Protein AF-A0AAW2VMJ9-F1 (afdb_monomer_lite)

Radius of gyration: 13.78 Å; chains: 1; bounding box: 31×36×34 Å

Foldseek 3Di:
DPPPQDQDDDDLPFAWEWEWDFDLFKTKIFIDTPNHTNDIDIDTDDPVLSPDDPLSRRVVSVVVSCVVCVVSNPPHDYHYDYPDPVNVPDDD

InterPro domains:
  IPR041577 Reverse transcriptase/retrotransposon-derived protein, RNase H-like domain [PF17919] (2-80)
  IPR043502 DNA/RNA polymerase superfamily [SSF56672] (2-91)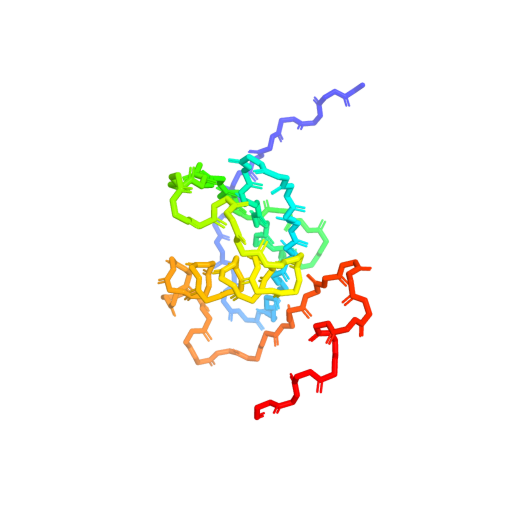
  IPR051320 Viral Replication and Maturation Polyprotein [PTHR33064] (1-90)

Organism: Sesamum radiatum (NCBI:txid300843)

Sequence (92 aa):
MVTDLVLALPDMSKPFAVEIDASDFVLGGVLMRDGHPESFESMKLKDVERRYSVHEKELLTVVDCLRLWWHYLLGSPFMVKTDNTAVSHFMT

pLDDT: mean 78.47, std 14.05, range [32.06, 90.12]

Structure (mmCIF, N/CA/C/O backbone):
data_AF-A0AAW2VMJ9-F1
#
_entry.id   AF-A0AAW2VMJ9-F1
#
loop_
_atom_site.group_PDB
_atom_site.id
_atom_site.type_symbol
_atom_site.label_atom_id
_atom_site.label_alt_id
_atom_site.label_comp_id
_atom_site.label_asym_id
_atom_site.label_entity_id
_atom_site.label_seq_id
_atom_site.pdbx_PDB_ins_code
_atom_site.Cartn_x
_atom_site.C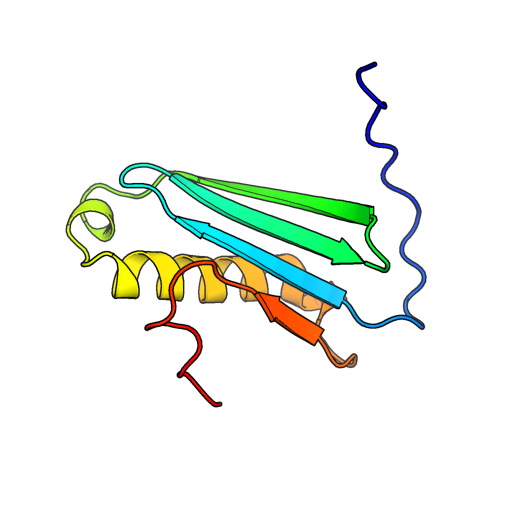artn_y
_atom_site.Cartn_z
_atom_site.occupancy
_atom_site.B_iso_or_equiv
_atom_site.auth_seq_id
_atom_site.auth_comp_id
_atom_site.auth_asym_id
_atom_site.auth_atom_id
_atom_site.pdbx_PDB_model_num
ATOM 1 N N . MET A 1 1 ? 14.042 19.007 2.024 1.00 32.06 1 MET A N 1
ATOM 2 C CA . MET A 1 1 ? 13.852 19.012 0.562 1.00 32.06 1 MET A CA 1
ATOM 3 C C . MET A 1 1 ? 12.573 18.232 0.307 1.00 32.06 1 MET A C 1
ATOM 5 O O . MET A 1 1 ? 12.598 17.021 0.460 1.00 32.06 1 MET A O 1
ATOM 9 N N . VAL A 1 2 ? 11.445 18.905 0.081 1.00 38.12 2 VAL A N 1
ATOM 10 C CA . VAL A 1 2 ? 10.208 18.233 -0.345 1.00 38.12 2 VAL A CA 1
ATOM 11 C C . VAL A 1 2 ? 10.317 18.140 -1.859 1.00 38.12 2 VAL A C 1
ATOM 13 O O . VAL A 1 2 ? 10.302 19.164 -2.531 1.00 38.12 2 VAL A O 1
ATOM 16 N N . THR A 1 3 ? 10.589 16.948 -2.379 1.00 42.22 3 THR A N 1
ATOM 17 C CA . THR A 1 3 ? 10.556 16.697 -3.820 1.00 42.22 3 THR A CA 1
ATOM 18 C C . THR A 1 3 ? 9.099 16.638 -4.237 1.00 42.22 3 THR A C 1
ATOM 20 O O . THR A 1 3 ? 8.377 15.742 -3.801 1.00 42.22 3 THR A O 1
ATOM 23 N N . ASP A 1 4 ? 8.669 17.614 -5.033 1.00 50.00 4 ASP A N 1
ATOM 24 C CA . ASP A 1 4 ? 7.347 17.611 -5.645 1.00 50.00 4 ASP A CA 1
ATOM 25 C C . ASP A 1 4 ? 7.144 16.307 -6.414 1.00 50.00 4 ASP A C 1
ATOM 27 O O . ASP A 1 4 ? 7.977 15.884 -7.222 1.00 50.00 4 ASP A O 1
ATOM 31 N N . LEU A 1 5 ? 6.039 15.639 -6.106 1.00 51.81 5 LEU A N 1
ATOM 32 C CA . LEU A 1 5 ? 5.734 14.319 -6.614 1.00 51.81 5 LEU A CA 1
ATOM 33 C C . LEU A 1 5 ? 5.146 14.460 -8.018 1.00 51.81 5 LEU A C 1
ATOM 35 O O . LEU A 1 5 ? 3.937 14.554 -8.213 1.00 51.81 5 LEU A O 1
ATOM 39 N N . VAL A 1 6 ? 6.029 14.569 -9.007 1.00 55.88 6 VAL A N 1
ATOM 40 C CA . VAL A 1 6 ? 5.632 14.613 -10.413 1.00 55.88 6 VAL A CA 1
ATOM 41 C C . VAL A 1 6 ? 5.135 13.218 -10.799 1.00 55.88 6 VAL A C 1
ATOM 43 O O . VAL A 1 6 ? 5.926 12.278 -10.901 1.00 55.88 6 VAL A O 1
ATOM 46 N N . LEU A 1 7 ? 3.820 13.081 -11.003 1.00 57.84 7 LEU A N 1
ATOM 47 C CA . LEU A 1 7 ? 3.229 11.912 -11.656 1.00 57.84 7 LEU A CA 1
ATOM 48 C C . LEU A 1 7 ? 3.725 11.879 -13.109 1.00 57.84 7 LEU A C 1
ATOM 50 O O . LEU A 1 7 ? 3.200 12.575 -13.980 1.00 57.84 7 LEU A O 1
ATOM 54 N N . ALA A 1 8 ? 4.789 11.119 -13.361 1.00 60.72 8 ALA A N 1
ATOM 55 C CA . ALA A 1 8 ? 5.267 10.847 -14.708 1.00 60.72 8 ALA A CA 1
ATOM 56 C C . ALA A 1 8 ? 4.262 9.953 -15.456 1.00 60.72 8 ALA A C 1
ATOM 58 O O . ALA A 1 8 ? 3.563 9.145 -14.845 1.00 60.72 8 ALA A O 1
ATOM 59 N N . LEU A 1 9 ? 4.188 10.093 -16.786 1.00 63.09 9 LEU A N 1
ATOM 60 C CA . LEU A 1 9 ? 3.366 9.205 -17.608 1.00 63.09 9 LEU A CA 1
ATOM 61 C C . LEU A 1 9 ? 3.886 7.763 -17.491 1.00 63.09 9 LEU A C 1
ATOM 63 O O . LEU A 1 9 ? 5.087 7.544 -17.682 1.00 63.09 9 LEU A O 1
ATOM 67 N N . PRO A 1 10 ? 3.009 6.788 -17.211 1.00 62.41 10 PRO A N 1
ATOM 68 C CA . PRO A 1 10 ? 3.452 5.443 -16.915 1.00 62.41 10 PRO A CA 1
ATOM 69 C C . PRO A 1 10 ? 3.967 4.710 -18.167 1.00 62.41 10 PRO A C 1
ATOM 71 O O . PRO A 1 10 ? 3.207 4.349 -19.062 1.00 62.41 10 PRO A O 1
ATOM 74 N N . ASP A 1 11 ? 5.275 4.436 -18.210 1.00 69.25 11 ASP A N 1
ATOM 75 C CA . ASP A 1 11 ? 5.883 3.452 -19.114 1.00 69.25 11 ASP A CA 1
ATOM 76 C C . ASP A 1 11 ? 5.448 2.024 -18.738 1.00 69.25 11 ASP A C 1
ATOM 78 O O . ASP A 1 11 ? 5.908 1.468 -17.739 1.00 69.25 11 ASP A O 1
ATOM 82 N N . MET A 1 12 ? 4.562 1.439 -19.542 1.00 71.19 12 MET A N 1
ATOM 83 C CA . MET A 1 12 ? 3.960 0.120 -19.312 1.00 71.19 12 MET A CA 1
ATOM 84 C C . MET A 1 12 ? 4.925 -1.062 -19.522 1.00 71.19 12 MET A C 1
ATOM 86 O O . MET A 1 12 ? 4.524 -2.208 -19.333 1.00 71.19 12 MET A O 1
ATOM 90 N N . SER A 1 13 ? 6.183 -0.822 -19.913 1.00 76.50 13 SER A N 1
ATOM 91 C CA . SER A 1 13 ? 7.180 -1.885 -20.114 1.00 76.50 13 SER A CA 1
ATOM 92 C C . SER A 1 13 ? 7.811 -2.410 -18.818 1.00 76.50 13 SER A C 1
ATOM 94 O O . SER A 1 13 ? 8.458 -3.460 -18.830 1.00 76.50 13 SER A O 1
ATOM 96 N N . LYS A 1 14 ? 7.632 -1.703 -17.695 1.00 80.50 14 LYS A N 1
ATOM 97 C CA . LYS A 1 14 ? 8.241 -2.037 -16.400 1.00 80.50 14 LYS A CA 1
ATOM 98 C C . LYS A 1 14 ? 7.228 -2.665 -15.431 1.00 80.50 14 LYS A C 1
ATOM 100 O O . LYS A 1 14 ? 6.052 -2.297 -15.460 1.00 80.50 14 LYS A O 1
ATOM 105 N N . PRO A 1 15 ? 7.672 -3.574 -14.541 1.00 83.44 15 PRO A N 1
ATOM 106 C CA . PRO A 1 15 ? 6.802 -4.161 -13.531 1.00 83.44 15 PRO A CA 1
ATOM 107 C C . PRO A 1 15 ? 6.399 -3.120 -12.486 1.00 83.44 15 PRO A C 1
ATOM 109 O O . PRO A 1 15 ? 7.174 -2.226 -12.136 1.00 83.44 15 PRO A O 1
ATOM 112 N N . PHE A 1 16 ? 5.190 -3.274 -11.961 1.00 87.88 16 PHE A N 1
ATOM 113 C CA . PHE A 1 16 ? 4.691 -2.457 -10.862 1.00 87.88 16 PHE A CA 1
ATOM 114 C C . PHE A 1 16 ? 4.965 -3.126 -9.516 1.00 87.88 16 PHE A C 1
ATOM 116 O O . PHE A 1 16 ? 5.013 -4.351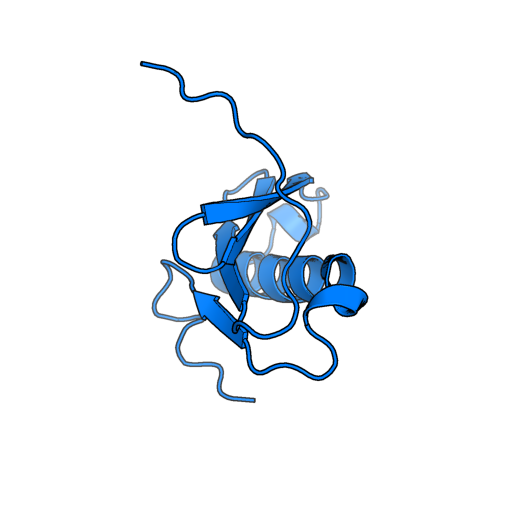 -9.402 1.00 87.88 16 PHE A O 1
ATOM 123 N N . ALA A 1 17 ? 5.089 -2.320 -8.472 1.00 89.19 17 ALA A N 1
ATOM 124 C CA . ALA A 1 17 ? 5.032 -2.768 -7.095 1.00 89.19 17 ALA A CA 1
ATOM 125 C C . ALA A 1 17 ? 3.891 -2.045 -6.380 1.00 89.19 17 ALA A C 1
ATOM 127 O O . ALA A 1 17 ? 3.679 -0.858 -6.584 1.00 89.19 17 ALA A O 1
ATOM 128 N N . VAL A 1 18 ? 3.145 -2.761 -5.555 1.00 89.44 18 VAL A N 1
ATOM 129 C CA . VAL A 1 18 ? 2.077 -2.211 -4.728 1.00 89.44 18 VAL A CA 1
ATOM 130 C C . VAL A 1 18 ? 2.537 -2.330 -3.287 1.00 89.44 18 VAL A C 1
ATOM 132 O O . VAL A 1 18 ? 2.622 -3.435 -2.762 1.00 89.44 18 VAL A O 1
ATOM 135 N N . GLU A 1 19 ? 2.886 -1.209 -2.670 1.00 89.44 19 GLU A N 1
ATOM 136 C CA . GLU A 1 19 ? 3.243 -1.135 -1.254 1.00 89.44 19 GLU A CA 1
ATOM 137 C C . GLU A 1 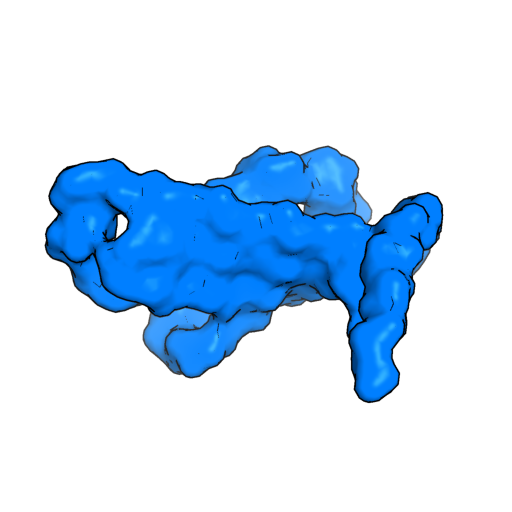19 ? 1.989 -0.806 -0.456 1.00 89.44 19 GLU A C 1
ATOM 139 O O . GLU A 1 19 ? 1.358 0.215 -0.706 1.00 89.44 19 GLU A O 1
ATOM 144 N N . ILE A 1 20 ? 1.599 -1.687 0.463 1.00 88.81 20 ILE A N 1
ATOM 145 C CA . ILE A 1 20 ? 0.422 -1.496 1.309 1.00 88.81 20 ILE A CA 1
ATOM 146 C C . ILE A 1 20 ? 0.818 -1.234 2.757 1.00 88.81 20 ILE A C 1
ATOM 148 O O . ILE A 1 20 ? 1.772 -1.822 3.264 1.00 88.81 20 ILE A O 1
ATOM 152 N N . ASP A 1 21 ? 0.031 -0.388 3.409 1.00 83.56 21 ASP A N 1
ATOM 153 C CA . ASP A 1 21 ? 0.085 -0.116 4.840 1.00 83.56 21 ASP A CA 1
ATOM 154 C C . ASP A 1 21 ? -1.348 -0.070 5.388 1.00 83.56 21 ASP A C 1
ATOM 156 O O . ASP A 1 21 ? -2.281 0.405 4.732 1.00 83.56 21 ASP A O 1
ATOM 160 N N . ALA A 1 22 ? -1.557 -0.594 6.588 1.00 82.44 22 ALA A N 1
ATOM 161 C CA . ALA A 1 22 ? -2.856 -0.593 7.237 1.00 82.44 22 ALA A CA 1
ATOM 162 C C . ALA A 1 22 ? -2.721 -0.101 8.673 1.00 82.44 22 ALA A C 1
ATOM 164 O O . ALA A 1 22 ? -2.011 -0.667 9.498 1.00 82.44 22 ALA A O 1
ATOM 165 N N . SER A 1 23 ? -3.495 0.928 8.998 1.00 82.19 23 SER A N 1
ATOM 166 C CA . SER A 1 23 ? -3.657 1.408 10.366 1.00 82.19 23 SER A CA 1
ATOM 167 C C . SER A 1 23 ? -5.037 1.042 10.908 1.00 82.19 23 SER A C 1
ATOM 169 O O . SER A 1 23 ? -5.925 0.574 10.191 1.00 82.19 23 SER A O 1
ATOM 171 N N . ASP A 1 24 ? -5.279 1.343 12.182 1.00 79.19 24 ASP A N 1
ATOM 172 C CA . ASP A 1 24 ? -6.587 1.116 12.797 1.00 79.19 24 ASP A CA 1
ATOM 173 C C . ASP A 1 24 ? -7.731 1.946 12.198 1.00 79.19 24 ASP A C 1
ATOM 175 O O . ASP A 1 24 ? -8.903 1.625 12.417 1.00 79.19 24 ASP A O 1
ATOM 179 N N . PHE A 1 25 ? -7.415 2.994 11.434 1.00 76.44 25 PHE A N 1
ATOM 180 C CA . PHE A 1 25 ? -8.398 3.955 10.929 1.00 76.44 25 PHE A CA 1
ATOM 181 C C . PHE A 1 25 ? -8.385 4.126 9.411 1.00 76.44 25 PHE A C 1
ATOM 183 O O . PHE A 1 25 ? -9.418 4.487 8.836 1.00 76.44 25 PHE A O 1
ATOM 190 N N . VAL A 1 26 ? -7.233 3.913 8.782 1.00 83.62 26 VAL A N 1
ATOM 191 C CA . VAL A 1 26 ? -6.979 4.191 7.367 1.00 83.62 26 VAL A CA 1
ATOM 192 C C . VAL A 1 26 ? -6.190 3.037 6.766 1.00 83.62 26 VAL A C 1
ATOM 194 O O . VAL A 1 26 ? -5.218 2.575 7.363 1.00 83.62 26 VAL A O 1
ATOM 197 N N . LEU A 1 27 ? -6.612 2.613 5.582 1.00 85.94 27 LEU A N 1
ATOM 198 C CA . LEU A 1 27 ? -5.872 1.739 4.686 1.00 85.94 27 LEU A CA 1
ATOM 199 C C . LEU A 1 27 ? -5.124 2.608 3.682 1.00 85.94 27 LEU A C 1
ATOM 201 O O . LEU A 1 27 ? -5.695 3.572 3.172 1.00 85.94 27 LEU A O 1
ATOM 205 N N . GLY A 1 28 ? -3.868 2.287 3.414 1.00 88.00 28 GLY A N 1
ATOM 206 C CA . GLY A 1 28 ? -3.009 3.030 2.508 1.00 88.00 28 GLY A CA 1
ATOM 207 C C . GLY A 1 28 ? -2.340 2.107 1.505 1.00 88.00 28 GLY A C 1
ATOM 208 O O . GLY A 1 28 ? -1.940 0.992 1.830 1.00 88.00 28 GLY A O 1
ATOM 209 N N . GLY A 1 29 ? -2.204 2.587 0.278 1.00 89.69 29 GLY A N 1
ATOM 210 C CA . GLY A 1 29 ? -1.429 1.915 -0.746 1.00 89.69 29 GLY A CA 1
ATOM 211 C C . GLY A 1 29 ? -0.646 2.912 -1.579 1.00 89.69 29 GLY A C 1
ATOM 212 O O . GLY A 1 29 ? -1.115 4.017 -1.862 1.00 89.69 29 GLY A O 1
ATOM 213 N N . VAL A 1 30 ? 0.529 2.495 -2.025 1.00 90.12 30 VAL A N 1
ATOM 214 C CA . VAL A 1 30 ? 1.350 3.226 -2.981 1.00 90.12 30 VAL A CA 1
ATOM 215 C C . VAL A 1 30 ? 1.651 2.312 -4.155 1.00 90.12 30 VAL A C 1
ATOM 217 O O . VAL A 1 30 ? 2.254 1.248 -4.003 1.00 90.12 30 VAL A O 1
ATOM 220 N N . LEU A 1 31 ? 1.244 2.742 -5.344 1.00 89.25 31 LEU A N 1
ATOM 221 C CA . LEU A 1 31 ? 1.691 2.141 -6.587 1.00 89.25 31 LEU A CA 1
ATOM 222 C C . LEU A 1 31 ? 3.079 2.696 -6.904 1.00 89.25 31 LEU A C 1
ATOM 224 O O . LEU A 1 31 ? 3.244 3.879 -7.191 1.00 89.25 31 LEU A O 1
ATOM 228 N N . MET A 1 32 ? 4.072 1.827 -6.835 1.00 88.50 32 MET A N 1
ATOM 229 C CA . MET A 1 32 ? 5.478 2.103 -7.067 1.00 88.50 32 MET A CA 1
ATOM 230 C C . MET A 1 32 ? 5.911 1.518 -8.408 1.00 88.50 32 MET A C 1
ATOM 232 O O . MET A 1 32 ? 5.521 0.414 -8.790 1.00 88.50 32 MET A O 1
ATOM 236 N N . ARG A 1 33 ? 6.807 2.213 -9.098 1.00 84.81 33 ARG A N 1
ATOM 237 C CA . ARG A 1 33 ? 7.489 1.700 -10.280 1.00 84.81 33 ARG A CA 1
ATOM 238 C C . ARG A 1 33 ? 8.922 2.197 -10.307 1.00 84.81 33 ARG A C 1
ATOM 240 O O . ARG A 1 33 ? 9.163 3.393 -10.240 1.00 84.81 33 ARG A O 1
ATOM 247 N N . ASP A 1 34 ? 9.876 1.273 -10.417 1.00 84.31 34 ASP A N 1
ATOM 248 C CA . ASP A 1 34 ? 11.312 1.600 -10.499 1.00 84.31 34 ASP A CA 1
ATOM 249 C C . ASP A 1 34 ? 11.800 2.519 -9.352 1.00 84.31 34 ASP A C 1
ATOM 251 O O . ASP A 1 34 ? 12.628 3.405 -9.538 1.00 84.31 34 ASP A O 1
ATOM 255 N N . GLY A 1 35 ? 11.223 2.348 -8.155 1.00 80.94 35 GLY A N 1
ATOM 256 C CA . GLY A 1 35 ? 11.506 3.185 -6.982 1.00 80.94 35 GLY A CA 1
ATOM 257 C C . GLY A 1 35 ? 10.786 4.539 -6.952 1.00 80.94 35 GLY A C 1
ATOM 258 O O . GLY A 1 35 ? 10.964 5.281 -5.989 1.00 80.94 35 GLY A O 1
ATOM 259 N N . HIS A 1 36 ? 9.958 4.853 -7.953 1.00 83.44 36 HIS A N 1
ATOM 260 C CA . HIS A 1 36 ? 9.162 6.078 -8.021 1.00 83.44 36 HIS A CA 1
ATOM 261 C C . HIS A 1 36 ? 7.680 5.813 -7.716 1.00 83.44 36 HIS A C 1
ATOM 263 O O . HIS A 1 36 ? 7.100 4.890 -8.293 1.00 83.44 36 HIS A O 1
ATOM 269 N N . PRO A 1 37 ? 7.036 6.608 -6.850 1.00 85.38 37 PRO A N 1
ATOM 270 C CA . PRO A 1 37 ? 5.604 6.501 -6.611 1.00 85.38 37 PRO A CA 1
ATOM 271 C C . PRO A 1 37 ? 4.795 7.101 -7.771 1.00 85.38 37 PRO A C 1
ATOM 273 O O . PRO A 1 37 ? 4.908 8.286 -8.083 1.00 85.38 37 PRO A O 1
ATOM 276 N N . GLU A 1 38 ? 3.946 6.286 -8.392 1.00 84.31 38 GLU A N 1
ATOM 277 C CA . GLU A 1 38 ? 3.060 6.699 -9.486 1.00 84.31 38 GLU A CA 1
ATOM 278 C C . GLU A 1 38 ? 1.662 7.091 -9.002 1.00 84.31 38 GLU A C 1
ATOM 280 O O . GLU A 1 38 ? 1.036 7.978 -9.576 1.00 84.31 38 GLU A O 1
ATOM 285 N N . SER A 1 39 ? 1.152 6.448 -7.950 1.00 86.44 39 SER A N 1
ATOM 286 C CA . SER A 1 39 ? -0.180 6.728 -7.410 1.00 86.44 39 SER A CA 1
ATOM 287 C C . SER A 1 39 ? -0.232 6.419 -5.919 1.00 86.44 39 SER A C 1
ATOM 289 O O . SER A 1 39 ? 0.355 5.441 -5.462 1.00 86.44 39 SER A O 1
ATOM 291 N N . PHE A 1 40 ? -0.946 7.256 -5.172 1.00 87.44 40 PHE A N 1
ATOM 292 C CA . PHE A 1 40 ? -1.226 7.062 -3.754 1.00 87.44 40 PHE A CA 1
ATOM 293 C C . PHE A 1 40 ? -2.715 6.872 -3.584 1.00 87.44 40 PHE A C 1
ATOM 295 O O . PHE A 1 40 ? -3.492 7.647 -4.141 1.00 87.44 40 PHE A O 1
ATOM 302 N N . GLU A 1 41 ? -3.086 5.902 -2.762 1.00 85.75 41 GLU A N 1
ATOM 303 C CA . GLU A 1 41 ? -4.456 5.737 -2.322 1.00 85.75 41 GLU A CA 1
ATOM 304 C C . GLU A 1 41 ? -4.516 5.651 -0.805 1.00 85.75 41 GLU A C 1
ATOM 306 O O . GLU A 1 41 ? -3.680 5.019 -0.157 1.00 85.75 41 GLU A O 1
ATOM 311 N N . SER A 1 42 ? -5.535 6.288 -0.236 1.00 86.81 42 SER A N 1
ATOM 312 C CA . SER A 1 42 ? -5.866 6.137 1.174 1.00 86.81 42 SER A CA 1
ATOM 313 C C . SER A 1 42 ? -7.374 6.021 1.347 1.00 86.81 42 SER A C 1
ATOM 315 O O . SER A 1 42 ? -8.114 6.926 0.958 1.00 86.81 42 SER A O 1
ATOM 317 N N . MET A 1 43 ? -7.829 4.941 1.974 1.00 84.00 43 MET A N 1
ATOM 318 C CA . MET A 1 43 ? -9.239 4.682 2.237 1.00 84.00 43 MET A CA 1
ATOM 319 C C . MET A 1 43 ? -9.507 4.651 3.738 1.00 84.00 43 MET A C 1
ATOM 321 O O . MET A 1 43 ? -8.806 4.005 4.513 1.00 84.00 43 MET A O 1
ATOM 325 N N . LYS A 1 44 ? -10.558 5.345 4.175 1.00 87.50 44 LYS A N 1
ATOM 326 C CA . LYS A 1 44 ? -10.977 5.333 5.577 1.00 87.50 44 LYS A CA 1
ATOM 327 C C . LYS A 1 44 ? -11.808 4.084 5.868 1.00 87.50 44 LYS A C 1
ATOM 329 O O . LYS A 1 44 ? -12.827 3.867 5.216 1.00 87.50 44 LYS A O 1
ATOM 334 N N . LEU A 1 45 ? -11.424 3.334 6.900 1.00 84.69 45 LEU A N 1
ATOM 335 C CA . LEU A 1 45 ? -12.152 2.142 7.337 1.00 84.69 45 LEU A CA 1
ATOM 336 C C . LEU A 1 45 ? -13.548 2.498 7.859 1.00 84.69 45 LEU A C 1
ATOM 338 O O . LEU A 1 45 ? -13.693 3.390 8.712 1.00 84.69 45 LEU A O 1
ATOM 342 N N . LYS A 1 46 ? -14.559 1.750 7.404 1.00 87.50 46 LYS A N 1
ATOM 343 C CA . LYS A 1 46 ? -15.918 1.759 7.965 1.00 87.50 46 LYS A CA 1
ATOM 344 C C . LYS A 1 46 ? -15.908 1.183 9.381 1.00 87.50 46 LYS A C 1
ATOM 346 O O . LYS A 1 46 ? -15.046 0.385 9.734 1.00 87.50 46 LYS A O 1
ATOM 351 N N . ASP A 1 47 ? -16.918 1.509 10.186 1.00 86.69 47 ASP A N 1
ATOM 352 C CA . ASP A 1 47 ? -16.993 1.051 11.586 1.00 86.69 47 ASP A CA 1
ATOM 353 C C . ASP A 1 47 ? -16.978 -0.475 11.748 1.00 86.69 47 ASP A C 1
ATOM 355 O O . ASP A 1 47 ? -16.500 -0.984 12.761 1.00 86.69 47 ASP A O 1
ATOM 359 N N . VAL A 1 48 ? -17.475 -1.208 10.748 1.00 87.12 48 VAL A N 1
ATOM 360 C CA . VAL A 1 48 ? -17.404 -2.676 10.7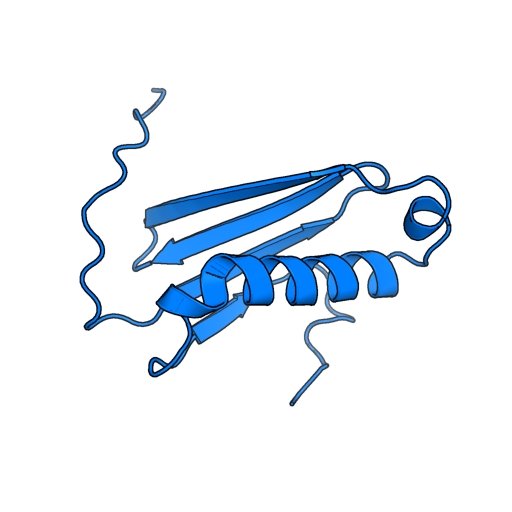10 1.00 87.12 48 VAL A CA 1
ATOM 361 C C . VAL A 1 48 ? -15.981 -3.146 10.407 1.00 87.12 48 VAL A C 1
ATOM 363 O O . VAL A 1 48 ? -15.469 -4.017 11.101 1.00 87.12 48 VAL A O 1
ATOM 366 N N . GLU A 1 49 ? -15.318 -2.526 9.431 1.00 84.44 49 GLU A N 1
ATOM 367 C CA . GLU A 1 49 ? -13.974 -2.905 8.975 1.00 84.44 49 GLU A CA 1
ATOM 368 C C . GLU A 1 49 ? -12.902 -2.569 10.028 1.00 84.44 49 GLU A C 1
ATOM 370 O O . GLU A 1 49 ? -11.889 -3.250 10.149 1.00 84.44 49 GLU A O 1
ATOM 375 N N . ARG A 1 50 ? -13.158 -1.574 10.887 1.00 85.31 50 ARG A N 1
ATOM 376 C CA . ARG A 1 50 ? -12.303 -1.268 12.048 1.00 85.31 50 ARG A CA 1
ATOM 377 C C . ARG A 1 50 ? -12.221 -2.407 13.062 1.00 85.31 50 ARG A C 1
ATOM 379 O O . ARG A 1 50 ? -11.244 -2.470 13.805 1.00 85.31 50 ARG A O 1
ATOM 38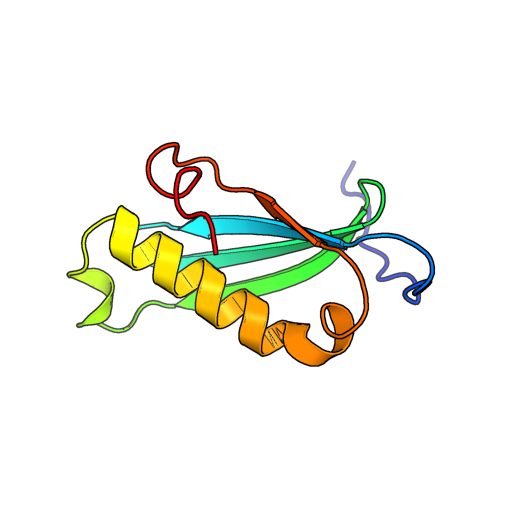6 N N . ARG A 1 51 ? -13.237 -3.278 13.112 1.00 87.38 51 ARG A N 1
ATOM 387 C CA . ARG A 1 51 ? -13.303 -4.424 14.036 1.00 87.38 51 ARG A CA 1
ATOM 388 C C . ARG A 1 51 ? -12.582 -5.663 13.511 1.00 87.38 51 ARG A C 1
ATOM 390 O O . ARG A 1 51 ? -12.492 -6.641 14.247 1.00 87.38 51 ARG A O 1
ATOM 397 N N . TYR A 1 52 ? -12.111 -5.637 12.267 1.00 86.81 52 TYR A N 1
ATOM 398 C CA . TYR A 1 52 ? -11.314 -6.719 11.706 1.00 86.81 52 TYR A CA 1
ATOM 399 C C . TYR A 1 52 ? -9.978 -6.851 12.439 1.00 86.81 52 TYR A C 1
ATOM 401 O O . TYR A 1 52 ? -9.479 -5.898 13.043 1.00 86.81 52 TYR A O 1
ATOM 409 N N . SER A 1 53 ? -9.399 -8.045 12.403 1.00 86.38 53 SER A N 1
ATOM 410 C CA . SER A 1 53 ? -8.020 -8.255 12.836 1.00 86.38 53 SER A CA 1
ATOM 411 C C . SER A 1 53 ? -7.046 -7.513 11.914 1.00 86.38 53 SER A C 1
ATOM 413 O O . SER A 1 53 ? -7.386 -7.158 10.787 1.00 86.38 53 SER A O 1
ATOM 415 N N . VAL A 1 54 ? -5.815 -7.286 12.378 1.00 82.44 54 VAL A N 1
ATOM 416 C CA . VAL A 1 54 ? -4.771 -6.588 11.601 1.00 82.44 54 VAL A CA 1
ATOM 417 C C . VAL A 1 54 ? -4.554 -7.249 10.230 1.00 82.44 54 VAL A C 1
ATOM 419 O O . VAL A 1 54 ? -4.580 -6.568 9.212 1.00 82.44 54 VAL A O 1
ATOM 422 N N . HIS A 1 55 ? -4.490 -8.582 10.186 1.00 81.94 55 HIS A N 1
ATOM 423 C CA . HIS A 1 55 ? -4.325 -9.346 8.944 1.00 81.94 55 HIS A CA 1
ATOM 424 C C . HIS A 1 55 ? -5.494 -9.180 7.965 1.00 81.94 55 HIS A C 1
ATOM 426 O O . HIS A 1 55 ? -5.299 -9.085 6.757 1.00 81.94 55 HIS A O 1
ATOM 432 N N . GLU A 1 56 ? -6.728 -9.151 8.475 1.00 85.12 56 GLU A N 1
ATOM 433 C CA . GLU A 1 56 ? -7.920 -8.940 7.649 1.00 85.12 56 GLU A CA 1
ATOM 434 C C . GLU A 1 56 ? -7.972 -7.510 7.100 1.00 85.12 56 GLU A C 1
ATOM 436 O O . GLU A 1 56 ? -8.373 -7.316 5.953 1.00 85.12 56 GLU A O 1
ATOM 441 N N . LYS A 1 57 ? -7.542 -6.514 7.891 1.00 85.75 57 LYS A N 1
ATOM 442 C CA . LYS A 1 57 ? -7.429 -5.120 7.436 1.00 85.75 57 LYS A CA 1
ATOM 443 C C . LYS A 1 57 ? -6.415 -4.995 6.303 1.00 85.75 57 LYS A C 1
ATOM 445 O O . LYS A 1 57 ? -6.719 -4.376 5.294 1.00 85.75 57 LYS A O 1
ATOM 450 N N . GLU A 1 58 ? -5.249 -5.614 6.433 1.00 82.75 58 GLU A N 1
ATOM 451 C CA . GLU A 1 58 ? -4.222 -5.585 5.388 1.00 82.75 58 GLU A CA 1
ATOM 452 C C . GLU A 1 58 ? -4.648 -6.320 4.123 1.00 82.75 58 GLU A C 1
ATOM 454 O O . GLU A 1 58 ? -4.445 -5.809 3.024 1.00 82.75 58 GLU A O 1
ATOM 459 N N . LEU A 1 59 ? -5.289 -7.486 4.249 1.00 86.31 59 LEU A N 1
ATOM 460 C CA . LEU A 1 59 ? -5.827 -8.194 3.089 1.00 86.31 59 LEU A CA 1
ATOM 461 C C . LEU A 1 59 ? -6.897 -7.357 2.376 1.00 86.31 59 LEU A C 1
ATOM 463 O O . LEU A 1 59 ? -6.930 -7.319 1.145 1.00 86.31 59 LEU A O 1
ATOM 467 N N . LEU A 1 60 ? -7.743 -6.654 3.135 1.00 88.00 60 LEU A N 1
ATOM 468 C CA . LEU A 1 60 ? -8.701 -5.703 2.577 1.00 88.00 60 LEU A CA 1
ATOM 469 C C . LEU A 1 60 ? -7.980 -4.582 1.815 1.00 88.00 60 LEU A C 1
ATOM 471 O O . LEU A 1 60 ? -8.368 -4.289 0.684 1.00 88.00 60 LEU A O 1
ATOM 475 N N . THR A 1 61 ? -6.890 -4.034 2.366 1.00 86.38 61 THR A N 1
ATOM 476 C CA . THR A 1 61 ? -6.049 -3.044 1.675 1.00 86.38 61 THR A CA 1
ATOM 477 C C . THR A 1 61 ? -5.512 -3.580 0.357 1.00 86.38 61 THR A C 1
ATOM 479 O O . THR A 1 61 ? -5.605 -2.883 -0.652 1.00 86.38 61 THR A O 1
ATOM 482 N N . VAL A 1 62 ? -4.988 -4.816 0.331 1.00 86.94 62 VAL A N 1
ATOM 483 C CA . VAL A 1 62 ? -4.508 -5.448 -0.910 1.00 86.94 62 VAL A CA 1
ATOM 484 C C . VAL A 1 62 ? -5.634 -5.494 -1.935 1.00 86.94 62 VAL A C 1
ATOM 486 O O . VAL A 1 62 ? -5.468 -5.013 -3.052 1.00 86.94 62 VAL A O 1
ATOM 489 N N . VAL A 1 63 ? -6.793 -6.043 -1.568 1.00 88.88 63 VAL A N 1
ATOM 490 C CA . VAL A 1 63 ? -7.915 -6.213 -2.500 1.00 88.88 63 VAL A CA 1
ATOM 491 C C . VAL A 1 63 ? -8.399 -4.871 -3.049 1.00 88.88 63 VAL A C 1
ATOM 493 O O . VAL A 1 63 ? -8.620 -4.760 -4.257 1.00 88.88 63 VAL A O 1
ATOM 496 N N . ASP A 1 64 ? -8.538 -3.852 -2.203 1.00 89.06 64 ASP A N 1
ATOM 497 C CA . ASP A 1 64 ? -8.999 -2.529 -2.630 1.00 89.06 64 ASP A CA 1
ATOM 498 C C . ASP A 1 64 ? -7.975 -1.830 -3.535 1.00 89.06 64 ASP A C 1
ATOM 500 O O . ASP A 1 64 ? -8.342 -1.310 -4.591 1.00 89.06 64 ASP A O 1
ATOM 504 N N . CYS A 1 65 ? -6.686 -1.910 -3.200 1.00 88.38 65 CYS A N 1
ATOM 505 C CA . CYS A 1 65 ? -5.595 -1.394 -4.027 1.00 88.38 65 CYS A CA 1
ATOM 506 C C . CYS A 1 65 ? -5.542 -2.067 -5.407 1.00 88.38 65 CYS A C 1
ATOM 508 O O . CYS A 1 65 ? -5.464 -1.397 -6.438 1.00 88.38 65 CYS A O 1
ATOM 510 N N . LEU A 1 66 ? -5.636 -3.401 -5.450 1.00 88.75 66 LEU A N 1
ATOM 511 C CA . LEU A 1 66 ? -5.632 -4.158 -6.704 1.00 88.75 66 LEU A CA 1
ATOM 512 C C . LEU A 1 66 ? -6.851 -3.829 -7.575 1.00 88.75 66 LEU A C 1
ATOM 514 O O . LEU A 1 66 ? -6.737 -3.775 -8.799 1.00 88.75 66 LEU A O 1
ATOM 518 N N . ARG A 1 67 ? -8.016 -3.591 -6.962 1.00 89.75 67 ARG A N 1
ATOM 519 C CA . ARG A 1 67 ? -9.228 -3.166 -7.678 1.00 89.75 67 ARG A CA 1
ATOM 520 C C . ARG A 1 67 ? -9.083 -1.767 -8.257 1.00 89.75 67 ARG A C 1
ATOM 522 O O . ARG A 1 67 ? -9.472 -1.550 -9.404 1.00 89.75 67 ARG A O 1
ATOM 529 N N . LEU A 1 68 ? -8.519 -0.835 -7.493 1.00 89.94 68 LEU A N 1
ATOM 530 C CA . LEU A 1 68 ? -8.296 0.530 -7.955 1.00 89.94 68 LEU A CA 1
ATOM 531 C C . LEU A 1 68 ? -7.341 0.554 -9.154 1.00 89.94 68 LEU A C 1
ATOM 533 O O . LEU A 1 68 ? -7.649 1.142 -10.192 1.00 89.94 68 LEU A O 1
ATOM 537 N N . TRP A 1 69 ? -6.218 -0.153 -9.041 1.00 89.69 69 TRP A N 1
ATOM 538 C CA . TRP A 1 69 ? -5.170 -0.186 -10.059 1.00 89.69 69 TRP A CA 1
ATOM 539 C C . TRP A 1 69 ? -5.303 -1.345 -11.043 1.00 89.69 69 TRP A C 1
ATOM 541 O O . TRP A 1 69 ? -4.346 -1.659 -11.746 1.00 89.69 69 TRP A O 1
ATOM 551 N N . TRP A 1 70 ? -6.486 -1.956 -11.162 1.00 89.12 70 TRP A N 1
ATOM 552 C CA . TRP A 1 70 ? -6.691 -3.104 -12.052 1.00 89.12 70 TRP A CA 1
ATOM 553 C C . TRP A 1 70 ? -6.225 -2.808 -13.487 1.00 89.12 70 TRP A C 1
ATOM 555 O O . TRP A 1 70 ? -5.611 -3.648 -14.128 1.00 89.12 70 TRP A O 1
ATOM 565 N N . HIS A 1 71 ? -6.438 -1.581 -13.961 1.00 86.19 71 HIS A N 1
ATOM 566 C CA . HIS A 1 71 ? -6.054 -1.112 -15.291 1.00 86.19 71 HIS A CA 1
ATOM 567 C C . HIS A 1 71 ? -4.535 -0.966 -15.492 1.00 86.19 71 HIS A C 1
ATOM 569 O O . HIS A 1 71 ? -4.077 -0.991 -16.630 1.00 86.19 71 HIS A O 1
ATOM 575 N N . TYR A 1 72 ? -3.761 -0.828 -14.412 1.00 84.06 72 TYR A N 1
ATOM 576 C CA . TYR A 1 72 ? -2.295 -0.826 -14.440 1.00 84.06 72 TYR A CA 1
ATOM 577 C C . TYR A 1 72 ? -1.719 -2.234 -14.295 1.00 84.06 72 TYR A C 1
ATOM 579 O O . TYR A 1 72 ? -0.739 -2.580 -14.946 1.00 84.06 72 TYR A O 1
ATOM 587 N N . LEU A 1 73 ? -2.334 -3.050 -13.440 1.00 84.44 73 LEU A N 1
ATOM 588 C CA . LEU A 1 73 ? -1.814 -4.363 -13.063 1.00 84.44 73 LEU A CA 1
ATOM 589 C C . LEU A 1 73 ? -2.213 -5.467 -14.051 1.00 84.44 73 LEU A C 1
ATOM 591 O O . LEU A 1 73 ? -1.558 -6.507 -14.125 1.00 84.44 73 LEU A O 1
ATOM 595 N N . LEU A 1 74 ? -3.280 -5.266 -14.827 1.00 82.38 74 LEU A N 1
ATOM 596 C CA . LEU A 1 74 ? -3.734 -6.246 -15.804 1.00 82.38 74 LEU A CA 1
ATOM 597 C C . LEU A 1 74 ? -2.734 -6.360 -16.966 1.00 82.38 74 LEU A C 1
ATOM 599 O O . LEU A 1 74 ? -2.561 -5.434 -17.753 1.00 82.38 74 LEU A O 1
ATOM 603 N N . GLY A 1 75 ? -2.117 -7.535 -17.106 1.00 77.44 75 GLY A N 1
ATOM 604 C CA . GLY A 1 75 ? -1.232 -7.859 -18.231 1.00 77.44 75 GLY A CA 1
ATOM 605 C C . GLY A 1 75 ? 0.260 -7.630 -17.980 1.00 77.44 75 GLY A C 1
ATOM 606 O O . GLY A 1 75 ? 1.056 -7.899 -18.877 1.00 77.44 75 GLY A O 1
ATOM 607 N N . SER A 1 76 ? 0.652 -7.197 -16.778 1.00 80.12 76 SER A N 1
ATOM 608 C CA . SER A 1 76 ? 2.055 -7.053 -16.375 1.00 80.12 76 SER A CA 1
ATOM 609 C C . SER A 1 76 ? 2.301 -7.755 -15.036 1.00 80.12 76 SER A C 1
ATOM 611 O O . SER A 1 76 ? 1.434 -7.705 -14.160 1.00 80.12 76 SER A O 1
ATOM 613 N N . PRO A 1 77 ? 3.449 -8.428 -14.836 1.00 81.88 77 PRO A N 1
ATOM 614 C CA . PRO A 1 77 ? 3.808 -8.932 -13.519 1.00 81.88 77 PRO A CA 1
ATOM 615 C C . PRO A 1 77 ? 3.961 -7.765 -12.537 1.00 81.88 77 PRO A C 1
ATOM 617 O O . PRO A 1 77 ? 4.593 -6.749 -12.838 1.00 81.88 77 PRO A O 1
ATOM 620 N N . PHE A 1 78 ? 3.409 -7.934 -11.341 1.00 86.75 78 PHE A N 1
ATOM 621 C CA . PHE A 1 78 ? 3.526 -6.966 -10.260 1.00 86.75 78 PHE A CA 1
ATOM 622 C C . PHE A 1 78 ? 3.868 -7.652 -8.939 1.00 86.75 78 PHE A C 1
ATOM 624 O O . PHE A 1 78 ? 3.670 -8.856 -8.776 1.00 86.75 78 PHE A O 1
ATOM 631 N N . MET A 1 79 ? 4.391 -6.876 -7.993 1.00 87.75 79 MET A N 1
ATOM 632 C CA . MET A 1 79 ? 4.758 -7.349 -6.660 1.00 87.75 79 MET A CA 1
ATOM 633 C C . MET A 1 79 ? 3.958 -6.608 -5.598 1.00 87.75 79 MET A C 1
ATOM 635 O O . MET A 1 79 ? 4.019 -5.386 -5.536 1.00 87.75 79 MET A O 1
ATOM 639 N N . VAL A 1 80 ? 3.253 -7.329 -4.731 1.00 87.31 80 VAL A N 1
ATOM 640 C CA . VAL A 1 80 ? 2.644 -6.734 -3.536 1.00 87.31 80 VAL A CA 1
ATOM 641 C C . VAL A 1 80 ? 3.656 -6.801 -2.397 1.00 87.31 80 VAL A C 1
ATOM 643 O O . VAL A 1 80 ? 4.213 -7.861 -2.119 1.00 87.31 80 VAL A O 1
ATOM 646 N N . LYS A 1 81 ? 3.913 -5.665 -1.755 1.00 85.88 81 LYS A N 1
ATOM 647 C CA . LYS A 1 81 ? 4.774 -5.531 -0.584 1.00 85.88 81 LYS A CA 1
ATOM 648 C C . LYS A 1 81 ? 3.930 -5.078 0.598 1.00 85.88 81 LYS A C 1
ATOM 650 O O . LYS A 1 81 ? 3.138 -4.149 0.485 1.00 85.88 81 LYS A O 1
ATOM 655 N N . THR A 1 82 ? 4.144 -5.726 1.728 1.00 82.81 82 THR A N 1
ATOM 656 C CA . THR A 1 82 ? 3.505 -5.431 3.007 1.00 82.81 82 THR A CA 1
ATOM 657 C C . THR A 1 82 ? 4.558 -5.583 4.095 1.00 82.81 82 THR A C 1
ATOM 659 O O . THR A 1 82 ? 5.457 -6.421 3.975 1.00 82.81 82 THR A O 1
ATOM 662 N N . ASP A 1 83 ? 4.487 -4.745 5.121 1.00 74.81 83 ASP A N 1
ATOM 663 C CA . ASP A 1 83 ? 5.339 -4.822 6.306 1.00 74.81 83 ASP A CA 1
ATOM 664 C C . ASP A 1 83 ? 4.878 -5.906 7.296 1.00 74.81 83 ASP A C 1
ATOM 666 O O . ASP A 1 83 ? 5.624 -6.278 8.205 1.00 74.81 83 ASP A O 1
ATOM 670 N N . ASN A 1 84 ? 3.697 -6.488 7.074 1.00 71.88 84 ASN A N 1
ATOM 671 C CA . ASN A 1 84 ? 3.192 -7.591 7.865 1.00 71.88 84 ASN A CA 1
ATOM 672 C C . ASN A 1 84 ? 3.543 -8.955 7.263 1.00 71.88 84 ASN A C 1
ATOM 674 O O . ASN A 1 84 ? 3.006 -9.420 6.252 1.00 71.88 84 ASN A O 1
ATOM 678 N N . THR A 1 85 ? 4.423 -9.658 7.971 1.00 62.34 85 THR A N 1
ATOM 679 C CA . THR A 1 85 ? 4.902 -11.000 7.628 1.00 62.34 85 THR A CA 1
ATOM 680 C C . THR A 1 85 ? 3.790 -12.050 7.530 1.00 62.34 85 THR A C 1
ATOM 682 O O . THR A 1 85 ? 3.968 -13.065 6.871 1.00 62.34 85 THR A O 1
ATOM 685 N N . ALA A 1 86 ? 2.634 -11.863 8.165 1.00 61.25 86 ALA A N 1
ATOM 686 C CA . ALA A 1 86 ? 1.543 -12.830 8.063 1.00 61.25 86 ALA A CA 1
ATOM 687 C C . ALA A 1 86 ? 0.762 -12.718 6.742 1.00 61.25 86 ALA A C 1
ATOM 689 O O . ALA A 1 86 ? 0.193 -13.715 6.297 1.00 61.25 86 ALA A O 1
ATOM 690 N N . VAL A 1 87 ? 0.787 -11.560 6.073 1.00 58.81 87 VAL A N 1
ATOM 691 C CA . VAL A 1 87 ? 0.172 -11.381 4.744 1.00 58.81 87 VAL A CA 1
ATOM 692 C C . VAL A 1 87 ? 1.141 -11.758 3.618 1.00 58.81 87 VAL A C 1
ATOM 694 O O . VAL A 1 87 ? 0.706 -12.150 2.537 1.00 58.81 87 VAL A O 1
ATOM 697 N N . SER A 1 88 ? 2.452 -11.782 3.878 1.00 58.88 88 SER A N 1
ATOM 698 C CA . SER A 1 88 ? 3.457 -12.215 2.892 1.00 58.88 88 SER A CA 1
ATOM 699 C C . SER A 1 88 ? 3.409 -13.715 2.551 1.00 58.88 88 SER A C 1
ATOM 701 O O . SER A 1 88 ? 3.986 -14.138 1.550 1.00 58.88 88 SER A O 1
ATOM 703 N N . HIS A 1 89 ? 2.692 -14.524 3.341 1.00 54.38 89 HIS A N 1
ATOM 704 C CA . HIS A 1 89 ? 2.498 -15.959 3.098 1.00 54.38 89 HIS A CA 1
ATOM 705 C C . HIS A 1 89 ? 1.266 -16.299 2.242 1.00 54.38 89 HIS A C 1
ATOM 707 O O . HIS A 1 89 ? 1.033 -17.477 1.957 1.00 54.38 89 HIS A O 1
ATOM 713 N N . PHE A 1 90 ? 0.493 -15.305 1.795 1.00 52.31 90 PHE A N 1
ATOM 714 C CA . PHE A 1 90 ? -0.610 -15.521 0.859 1.00 52.31 90 PHE A CA 1
ATOM 715 C C . PHE A 1 90 ? -0.070 -15.682 -0.572 1.00 52.31 90 PHE A C 1
ATOM 717 O O . PHE A 1 90 ? 0.095 -14.717 -1.313 1.00 52.31 90 PHE A O 1
ATOM 724 N N . MET A 1 91 ? 0.225 -16.922 -0.967 1.00 40.12 91 MET A N 1
ATOM 725 C CA . MET A 1 91 ? 0.464 -17.268 -2.372 1.00 40.12 91 MET A CA 1
ATOM 726 C C . MET A 1 91 ? -0.889 -17.497 -3.056 1.00 40.12 91 MET A C 1
ATOM 728 O O . MET A 1 91 ? -1.679 -18.313 -2.580 1.00 40.12 91 MET A O 1
ATOM 732 N N . THR A 1 92 ? -1.161 -16.765 -4.139 1.00 42.41 92 THR A N 1
ATOM 733 C CA . THR A 1 92 ? -2.282 -17.043 -5.058 1.00 42.41 92 THR A CA 1
ATOM 734 C C . THR A 1 92 ? -1.751 -17.728 -6.305 1.00 42.41 92 THR A C 1
ATOM 736 O O . THR A 1 92 ? -0.648 -17.333 -6.745 1.00 42.41 92 THR A O 1
#

Secondary structure (DSSP, 8-state):
-----------TTS-EEEEEEE-SSEEEEEEEETTEEEEEEEEEPPTTGGGS-HHHHHHHHHHHHHHHTHHHHTTS-EEEEES-TTTTT---